Protein AF-A0AB37ZEC6-F1 (afdb_monomer_lite)

Radius of gyration: 12.13 Å; chains: 1; bounding box: 28×20×31 Å

Secondary structure (DSSP, 8-state):
--TTSS---EEEEEEETTTTEEEEEEE-------EE-TTS-EE-

Structure (mmCIF, N/CA/C/O backbone):
data_AF-A0AB37ZEC6-F1
#
_entry.id   AF-A0AB37ZEC6-F1
#
loop_
_atom_site.group_PDB
_atom_site.id
_atom_site.type_symbol
_atom_site.label_atom_id
_atom_site.label_alt_id
_atom_site.label_comp_id
_atom_site.label_asym_id
_atom_site.label_entity_id
_atom_site.label_seq_id
_atom_site.pdbx_PDB_ins_code
_atom_site.Cartn_x
_atom_site.Cartn_y
_atom_site.Cartn_z
_atom_site.occupancy
_atom_site.B_iso_or_equiv
_atom_site.auth_seq_id
_atom_site.auth_comp_id
_atom_site.auth_asym_id
_atom_site.auth_atom_id
_atom_site.pdbx_PDB_model_num
ATOM 1 N N . MET A 1 1 ? 19.892 0.404 -7.436 1.00 76.75 1 MET A N 1
ATOM 2 C CA . MET A 1 1 ? 19.133 -0.530 -8.293 1.00 76.75 1 MET A CA 1
ATOM 3 C C . MET A 1 1 ? 19.957 -0.852 -9.527 1.00 76.75 1 MET A C 1
ATOM 5 O O . MET A 1 1 ? 19.963 -0.080 -10.476 1.00 76.75 1 MET A O 1
ATOM 9 N N . LYS A 1 2 ? 20.714 -1.951 -9.487 1.00 81.38 2 LYS A N 1
ATOM 10 C CA . LYS A 1 2 ? 21.315 -2.522 -10.698 1.00 81.38 2 LYS A CA 1
ATOM 11 C C . LYS A 1 2 ? 20.217 -3.303 -11.440 1.00 81.38 2 LYS A C 1
ATOM 13 O O . LYS A 1 2 ? 19.527 -4.075 -10.769 1.00 81.38 2 LYS A O 1
ATOM 18 N N . PRO A 1 3 ? 20.034 -3.111 -12.755 1.00 81.00 3 PRO A N 1
ATOM 19 C CA . PRO A 1 3 ? 19.050 -3.869 -13.523 1.00 81.00 3 PRO A CA 1
ATOM 20 C C . PRO A 1 3 ? 19.249 -5.383 -13.338 1.00 81.00 3 PRO A C 1
ATOM 22 O O . PRO A 1 3 ? 20.373 -5.831 -13.105 1.00 81.00 3 PRO A O 1
ATOM 25 N N . ASP A 1 4 ? 18.156 -6.143 -13.387 1.00 79.94 4 ASP A N 1
ATOM 26 C CA . ASP A 1 4 ? 18.122 -7.616 -13.473 1.00 79.94 4 ASP A CA 1
ATOM 27 C C . ASP A 1 4 ? 18.588 -8.435 -12.254 1.00 79.94 4 ASP A C 1
ATOM 29 O O . ASP A 1 4 ? 18.494 -9.659 -12.275 1.00 79.94 4 ASP A O 1
ATOM 33 N N . ILE A 1 5 ? 19.044 -7.801 -11.166 1.00 88.62 5 ILE A N 1
ATOM 34 C CA . ILE A 1 5 ? 19.424 -8.506 -9.918 1.00 88.62 5 ILE A CA 1
ATOM 35 C C . ILE A 1 5 ? 18.617 -8.079 -8.685 1.00 88.62 5 ILE A C 1
ATOM 37 O O . ILE A 1 5 ? 18.921 -8.511 -7.575 1.00 88.62 5 ILE A O 1
ATOM 41 N N . HIS A 1 6 ? 17.618 -7.209 -8.858 1.00 80.31 6 HIS A N 1
ATOM 42 C CA . HIS A 1 6 ? 16.737 -6.766 -7.775 1.00 80.31 6 HIS A CA 1
ATOM 43 C C . HIS A 1 6 ? 15.328 -7.329 -7.998 1.00 80.31 6 HIS A C 1
ATOM 45 O O . HIS A 1 6 ? 14.825 -7.238 -9.121 1.00 80.31 6 HIS A O 1
ATOM 51 N N . PRO A 1 7 ? 14.674 -7.875 -6.957 1.00 82.94 7 PRO A N 1
ATOM 52 C CA . PRO A 1 7 ? 13.262 -8.235 -7.021 1.00 82.94 7 PRO A CA 1
ATOM 53 C C . PRO A 1 7 ? 12.392 -7.010 -7.327 1.00 82.94 7 PRO A C 1
ATOM 55 O O . PRO A 1 7 ? 12.821 -5.868 -7.134 1.00 82.94 7 PRO A O 1
ATOM 58 N N . GLN A 1 8 ? 11.156 -7.237 -7.778 1.00 81.00 8 GLN A N 1
ATOM 59 C CA . GLN A 1 8 ? 10.217 -6.145 -8.033 1.00 81.00 8 GLN A CA 1
ATOM 60 C C . GLN A 1 8 ? 9.970 -5.347 -6.751 1.00 81.00 8 GLN A C 1
ATOM 62 O O . GLN A 1 8 ? 9.428 -5.863 -5.780 1.00 81.00 8 GLN A O 1
ATOM 67 N N . TYR A 1 9 ? 10.392 -4.086 -6.764 1.00 82.94 9 TYR A N 1
ATOM 68 C CA . TYR A 1 9 ? 10.236 -3.154 -5.656 1.00 82.94 9 TYR A CA 1
ATOM 69 C C . TYR A 1 9 ? 9.038 -2.249 -5.935 1.00 82.94 9 TYR A C 1
ATOM 71 O O . TYR A 1 9 ? 8.995 -1.596 -6.980 1.00 82.94 9 TYR A O 1
ATOM 79 N N . ARG A 1 10 ? 8.065 -2.214 -5.022 1.00 84.75 10 ARG A N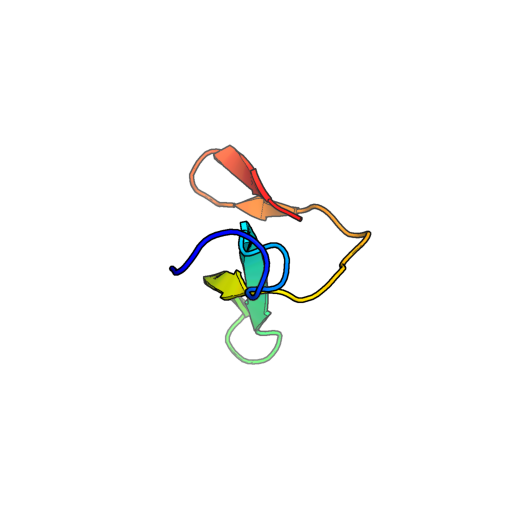 1
ATOM 80 C CA . ARG A 1 10 ? 6.848 -1.402 -5.148 1.00 84.75 10 ARG A CA 1
ATOM 81 C C . ARG A 1 10 ? 6.432 -0.828 -3.799 1.00 84.75 10 ARG A C 1
ATOM 83 O O . ARG A 1 10 ? 6.796 -1.354 -2.753 1.00 84.75 10 ARG A O 1
ATOM 90 N N . THR A 1 11 ? 5.670 0.256 -3.814 1.00 85.12 11 THR A N 1
ATOM 91 C CA . THR A 1 11 ? 5.093 0.806 -2.583 1.00 85.12 11 THR A CA 1
ATOM 92 C C . THR A 1 11 ? 3.899 -0.045 -2.174 1.00 85.12 11 THR A C 1
ATOM 94 O O . THR A 1 11 ? 2.965 -0.200 -2.959 1.00 85.12 11 THR A O 1
ATOM 97 N N . VAL A 1 12 ? 3.963 -0.599 -0.967 1.00 87.19 12 VAL A N 1
ATOM 98 C CA . VAL A 1 12 ? 2.934 -1.447 -0.359 1.00 87.19 12 VAL A CA 1
ATOM 99 C C . VAL A 1 12 ? 2.362 -0.726 0.853 1.00 87.19 12 VAL A C 1
ATOM 101 O O . VAL A 1 12 ? 3.098 -0.044 1.579 1.00 87.19 12 VAL A O 1
ATOM 104 N N . LEU A 1 13 ? 1.053 -0.862 1.063 1.00 87.8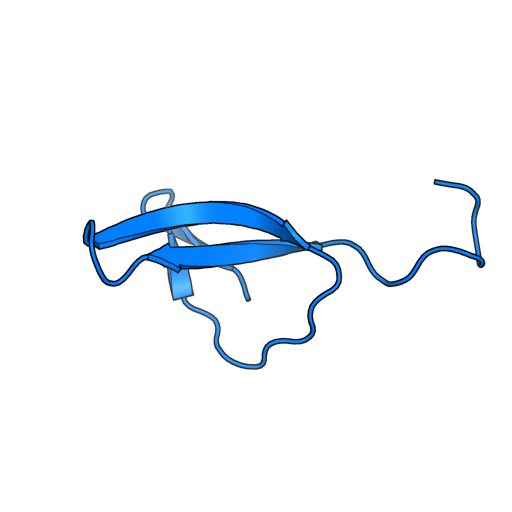8 13 LEU A N 1
ATOM 105 C CA . LEU A 1 13 ? 0.382 -0.265 2.212 1.00 87.88 13 LEU A CA 1
ATOM 106 C C . LEU A 1 13 ? 0.316 -1.243 3.379 1.00 87.88 13 LEU A C 1
ATOM 108 O O . LEU A 1 13 ? -0.419 -2.227 3.356 1.00 87.88 13 LEU A O 1
ATOM 112 N N . PHE A 1 14 ? 1.052 -0.934 4.439 1.00 86.50 14 PHE A N 1
ATOM 113 C CA . PHE A 1 14 ? 1.025 -1.703 5.673 1.00 86.50 14 PHE A CA 1
ATOM 114 C C . PHE A 1 14 ? -0.010 -1.123 6.625 1.00 86.50 14 PHE A C 1
ATOM 116 O O . PHE A 1 14 ? 0.011 0.068 6.918 1.00 86.50 14 PHE A O 1
ATOM 123 N N . HIS A 1 15 ? -0.898 -1.975 7.127 1.00 86.75 15 HIS A N 1
ATOM 124 C CA . HIS A 1 15 ? -1.822 -1.627 8.202 1.00 86.75 15 HIS A CA 1
ATOM 125 C C . HIS A 1 15 ? -1.285 -2.188 9.513 1.00 86.75 15 HIS A C 1
ATOM 127 O O . HIS A 1 15 ? -1.154 -3.404 9.662 1.00 86.75 15 HIS A O 1
ATOM 133 N N . ASP A 1 16 ? -0.956 -1.304 10.450 1.00 86.62 16 ASP A N 1
ATOM 134 C CA . ASP A 1 16 ? -0.626 -1.701 11.813 1.00 86.62 16 ASP A CA 1
ATOM 135 C C . ASP A 1 16 ? -1.913 -1.811 12.635 1.00 86.62 16 ASP A C 1
ATOM 137 O O . ASP A 1 16 ? -2.594 -0.819 12.892 1.00 86.62 16 ASP A O 1
ATOM 141 N N . THR A 1 17 ? -2.252 -3.028 13.060 1.00 85.12 17 THR A N 1
ATOM 142 C CA . THR A 1 17 ? -3.489 -3.297 13.805 1.00 85.12 17 THR A CA 1
ATOM 143 C C . THR A 1 17 ? -3.456 -2.809 15.254 1.00 85.12 17 THR A C 1
ATOM 145 O O . THR A 1 17 ? -4.497 -2.799 15.903 1.00 85.12 17 THR A O 1
ATOM 148 N N . ALA A 1 18 ? -2.282 -2.473 15.801 1.00 84.31 18 ALA A N 1
ATOM 149 C CA . ALA A 1 18 ? -2.143 -2.052 17.194 1.00 84.31 18 ALA A CA 1
ATOM 150 C C . ALA A 1 18 ? -2.352 -0.541 17.357 1.00 84.31 18 ALA A C 1
ATOM 152 O O . ALA A 1 18 ? -2.975 -0.109 18.325 1.00 84.31 18 ALA A O 1
ATOM 153 N N . ALA A 1 19 ? -1.846 0.250 16.411 1.00 82.00 19 ALA A N 1
ATOM 154 C CA . ALA A 1 19 ? -1.985 1.702 16.383 1.00 82.00 19 ALA A CA 1
ATOM 155 C C . ALA A 1 19 ? -3.097 2.190 15.433 1.00 82.00 19 ALA A C 1
ATOM 157 O O . ALA A 1 19 ? -3.403 3.379 15.438 1.00 82.00 19 ALA A O 1
ATOM 158 N N . ASP A 1 20 ? -3.687 1.290 14.637 1.00 82.38 20 ASP A N 1
ATOM 159 C CA . ASP A 1 20 ? -4.654 1.587 13.568 1.00 82.38 20 ASP A CA 1
ATOM 160 C C . ASP A 1 20 ? -4.136 2.652 12.585 1.00 82.38 20 ASP A C 1
ATOM 162 O O . ASP A 1 20 ? -4.829 3.588 12.185 1.00 82.38 20 ASP A O 1
ATOM 166 N N . VAL A 1 21 ? -2.855 2.522 12.226 1.00 84.31 21 VAL A N 1
ATOM 167 C CA . VAL A 1 21 ? -2.158 3.445 11.325 1.00 84.31 21 VAL A CA 1
ATOM 168 C C . VAL A 1 21 ? -1.775 2.720 10.045 1.00 84.31 21 VAL A C 1
ATOM 170 O O . VAL A 1 21 ? -1.414 1.541 10.046 1.00 84.31 21 VAL A O 1
ATOM 173 N N . TYR A 1 22 ? -1.838 3.457 8.943 1.00 85.75 22 TYR A N 1
ATOM 174 C CA . TYR A 1 22 ? -1.419 3.000 7.633 1.00 85.75 22 TYR A CA 1
ATOM 175 C C . TYR A 1 22 ? -0.049 3.587 7.284 1.00 85.75 22 TYR A C 1
ATOM 177 O O . TYR A 1 22 ? 0.172 4.791 7.405 1.00 85.75 22 TYR A O 1
ATOM 185 N N . PHE A 1 23 ? 0.874 2.732 6.849 1.00 85.25 23 PHE A N 1
ATOM 186 C CA . PHE A 1 23 ? 2.234 3.103 6.479 1.00 85.25 23 PHE A CA 1
ATOM 187 C C . PHE A 1 23 ? 2.504 2.748 5.021 1.00 85.25 23 PHE A C 1
ATOM 189 O O . PHE A 1 23 ? 2.359 1.598 4.606 1.00 85.25 23 PHE A O 1
ATOM 196 N N . LEU A 1 24 ? 2.955 3.734 4.250 1.00 86.25 24 LEU A N 1
ATOM 197 C CA . LEU A 1 24 ? 3.454 3.523 2.896 1.00 86.25 24 LEU A CA 1
ATOM 198 C C . LEU A 1 24 ? 4.929 3.133 2.961 1.00 86.25 24 LEU A C 1
ATOM 200 O O . LEU A 1 24 ? 5.781 3.961 3.283 1.00 86.25 24 LEU A O 1
ATOM 204 N N . ILE A 1 25 ? 5.235 1.873 2.657 1.00 85.94 25 ILE A N 1
ATOM 205 C CA . ILE A 1 25 ? 6.604 1.355 2.701 1.00 85.94 25 ILE A CA 1
ATOM 206 C C . ILE A 1 25 ? 6.936 0.717 1.356 1.00 85.94 25 ILE A C 1
ATOM 208 O O . ILE A 1 25 ? 6.164 -0.062 0.801 1.00 85.94 25 ILE A O 1
ATOM 212 N N . GLY A 1 26 ? 8.114 1.036 0.822 1.00 85.75 26 GLY A N 1
ATOM 213 C CA . GLY A 1 26 ? 8.643 0.340 -0.344 1.00 85.75 26 GLY A CA 1
ATOM 214 C C . GLY A 1 26 ? 9.056 -1.081 0.036 1.00 85.75 26 GLY A C 1
ATOM 215 O O . GLY A 1 26 ? 9.979 -1.274 0.831 1.00 85.75 26 GLY A O 1
ATOM 216 N N . SER A 1 27 ? 8.373 -2.071 -0.526 1.00 83.00 27 SER A N 1
ATOM 217 C CA . SER A 1 27 ? 8.575 -3.488 -0.245 1.00 83.00 27 SER A CA 1
ATOM 218 C C . SER A 1 27 ? 8.676 -4.298 -1.538 1.00 83.00 27 SER A C 1
ATOM 220 O O . SER A 1 27 ? 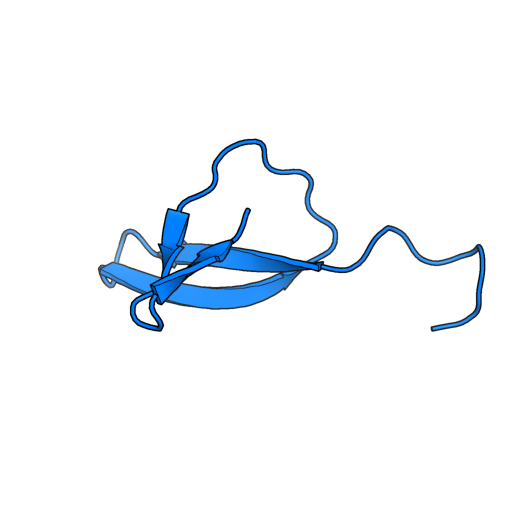8.213 -3.889 -2.602 1.00 83.00 27 SER A O 1
ATOM 222 N N . THR A 1 28 ? 9.303 -5.469 -1.447 1.00 83.75 28 THR A N 1
ATOM 223 C CA . THR A 1 28 ? 9.305 -6.485 -2.513 1.00 83.75 28 THR A CA 1
ATOM 224 C C . THR A 1 28 ? 8.311 -7.609 -2.234 1.00 83.75 28 THR A C 1
ATOM 226 O O . THR A 1 28 ? 8.370 -8.649 -2.885 1.00 83.75 28 THR A O 1
ATOM 229 N N . VAL A 1 29 ? 7.474 -7.455 -1.202 1.00 82.88 29 VAL A N 1
ATOM 230 C CA . VAL A 1 29 ? 6.511 -8.482 -0.809 1.00 82.88 29 VAL A CA 1
ATOM 231 C C . VAL A 1 29 ? 5.401 -8.576 -1.845 1.00 82.88 29 VAL A C 1
ATOM 233 O O . VAL A 1 29 ? 4.898 -7.553 -2.320 1.00 82.88 29 VAL A O 1
ATOM 236 N N . ASP A 1 30 ? 5.033 -9.808 -2.185 1.00 78.31 30 ASP A N 1
ATOM 237 C CA . ASP A 1 30 ? 3.864 -10.048 -3.010 1.00 78.31 30 ASP A CA 1
ATOM 238 C C . ASP A 1 30 ? 2.616 -10.133 -2.130 1.00 78.31 30 ASP A C 1
ATOM 240 O O . ASP A 1 30 ? 2.618 -10.787 -1.088 1.00 78.31 30 ASP A O 1
ATOM 244 N N . THR A 1 31 ? 1.587 -9.383 -2.501 1.00 77.38 31 THR A N 1
ATOM 245 C CA . THR A 1 31 ? 0.367 -9.188 -1.717 1.00 77.38 31 THR A CA 1
ATOM 246 C C . THR A 1 31 ? -0.787 -9.022 -2.692 1.00 77.38 31 THR A C 1
ATOM 248 O O . THR A 1 31 ? -0.714 -8.214 -3.620 1.00 77.38 31 THR A O 1
ATOM 251 N N . ASP A 1 32 ? -1.831 -9.821 -2.485 1.00 78.69 32 ASP A N 1
ATOM 252 C CA . ASP A 1 32 ? -3.059 -9.810 -3.284 1.00 78.69 32 ASP A CA 1
ATOM 253 C C . ASP A 1 32 ? -4.080 -8.780 -2.771 1.00 78.69 32 ASP A C 1
ATOM 255 O O . ASP A 1 32 ? -5.071 -8.477 -3.437 1.00 78.69 32 ASP A O 1
ATOM 259 N N . ARG A 1 33 ? -3.883 -8.267 -1.549 1.00 78.50 33 ARG A N 1
ATOM 260 C CA . ARG A 1 33 ? -4.851 -7.413 -0.854 1.00 78.50 33 ARG A CA 1
ATOM 261 C C . ARG A 1 33 ? -4.529 -5.946 -1.062 1.00 78.50 33 ARG A C 1
ATOM 263 O O . ARG A 1 33 ? -3.716 -5.385 -0.350 1.00 78.50 33 ARG A O 1
ATOM 270 N N . THR A 1 34 ? -5.280 -5.299 -1.938 1.00 81.50 34 THR A N 1
ATOM 271 C CA . THR A 1 34 ? -5.190 -3.853 -2.124 1.00 81.50 34 THR A CA 1
ATOM 272 C C . THR A 1 34 ? -6.070 -3.094 -1.131 1.00 81.50 34 THR A C 1
ATOM 274 O O . THR A 1 34 ? -7.248 -3.427 -0.979 1.00 81.50 34 THR A O 1
ATOM 277 N N . GLN A 1 35 ? -5.545 -2.041 -0.506 1.00 82.06 35 GLN A N 1
ATOM 278 C CA . GLN A 1 35 ? -6.327 -1.101 0.305 1.00 82.06 35 GLN A CA 1
ATOM 279 C C . GLN A 1 35 ? -6.093 0.348 -0.131 1.00 82.06 35 GLN A C 1
ATOM 281 O O . GLN A 1 35 ? -5.034 0.707 -0.650 1.00 82.06 35 GLN A O 1
ATOM 286 N N . GLN A 1 36 ? -7.113 1.185 0.060 1.00 80.75 36 GLN A N 1
ATOM 287 C CA . GLN A 1 36 ? -7.036 2.608 -0.244 1.00 80.75 36 GLN A CA 1
ATOM 288 C C . GLN A 1 36 ? -6.363 3.344 0.916 1.00 80.75 36 GLN A C 1
ATOM 290 O O . GLN A 1 36 ? -6.819 3.264 2.055 1.00 80.75 36 GLN A O 1
ATOM 295 N N . HIS A 1 37 ? -5.282 4.065 0.624 1.00 81.44 37 HIS A N 1
ATOM 296 C CA . HIS A 1 37 ? -4.668 4.960 1.598 1.00 81.44 37 HIS 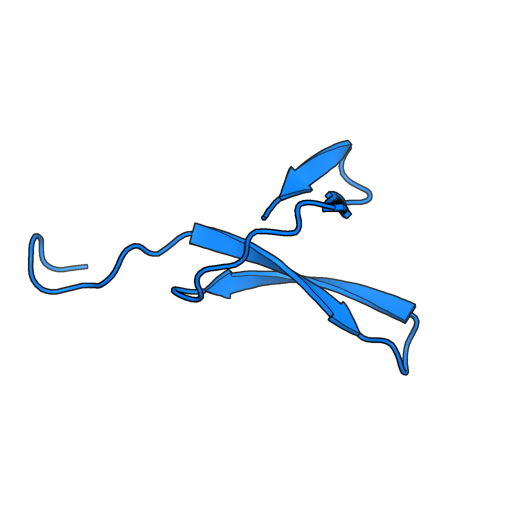A CA 1
ATOM 297 C C . HIS A 1 37 ? -5.491 6.247 1.749 1.00 81.44 37 HIS A C 1
ATOM 299 O O . HIS A 1 37 ? -6.265 6.607 0.861 1.00 81.44 37 HIS A O 1
ATOM 305 N N . THR A 1 38 ? -5.283 6.986 2.838 1.00 76.94 38 THR A N 1
ATOM 306 C CA . THR A 1 38 ? -5.933 8.284 3.098 1.00 76.94 38 THR A CA 1
ATOM 307 C C . THR A 1 38 ? -5.677 9.327 2.007 1.00 76.94 38 THR A C 1
ATOM 309 O O . THR A 1 38 ? -6.497 10.221 1.818 1.00 76.94 38 THR A O 1
ATOM 312 N N . ASP A 1 39 ? -4.604 9.168 1.229 1.00 73.31 39 ASP A N 1
ATOM 313 C CA . ASP A 1 39 ? -4.298 9.988 0.047 1.00 73.31 39 ASP A CA 1
ATOM 314 C C . ASP A 1 39 ? -5.184 9.676 -1.177 1.00 73.31 39 ASP A C 1
ATOM 316 O O . ASP A 1 39 ? -5.041 10.290 -2.232 1.00 73.31 39 ASP A O 1
ATOM 320 N N . GLY A 1 40 ? -6.089 8.699 -1.077 1.00 75.88 40 GLY A N 1
ATOM 321 C CA . GLY A 1 40 ? -7.002 8.293 -2.145 1.00 75.88 40 GLY A CA 1
ATOM 322 C C . GLY A 1 40 ? -6.420 7.270 -3.126 1.00 75.88 40 GLY A C 1
ATOM 323 O O . GLY A 1 40 ? -7.181 6.667 -3.886 1.00 75.88 40 GLY A O 1
ATOM 324 N N . THR A 1 41 ? -5.111 7.014 -3.082 1.00 77.88 41 THR A N 1
ATOM 325 C CA . THR A 1 41 ? -4.438 6.015 -3.923 1.00 77.88 41 THR A CA 1
ATOM 326 C C . THR A 1 41 ? -4.581 4.614 -3.334 1.00 77.88 41 THR A C 1
ATOM 328 O O . THR A 1 41 ? -4.403 4.399 -2.134 1.00 77.88 41 THR A O 1
ATOM 331 N N . THR A 1 42 ? -4.906 3.650 -4.193 1.00 78.00 42 THR A N 1
ATOM 332 C CA . THR A 1 42 ? -4.978 2.232 -3.828 1.00 78.00 42 THR A CA 1
ATOM 333 C C . THR A 1 42 ? -3.608 1.600 -3.995 1.00 78.00 42 THR A C 1
ATOM 335 O O . THR A 1 42 ? -3.018 1.685 -5.072 1.00 78.00 42 THR A O 1
ATOM 338 N N . TYR A 1 43 ? -3.122 0.964 -2.938 1.00 79.50 43 TYR A N 1
ATOM 339 C CA . TYR A 1 43 ? -1.847 0.264 -2.943 1.00 79.50 43 TYR A CA 1
ATOM 340 C C . TYR A 1 43 ? -2.071 -1.212 -2.621 1.00 79.50 43 TYR A C 1
ATOM 342 O O . TYR A 1 43 ? -2.985 -1.525 -1.8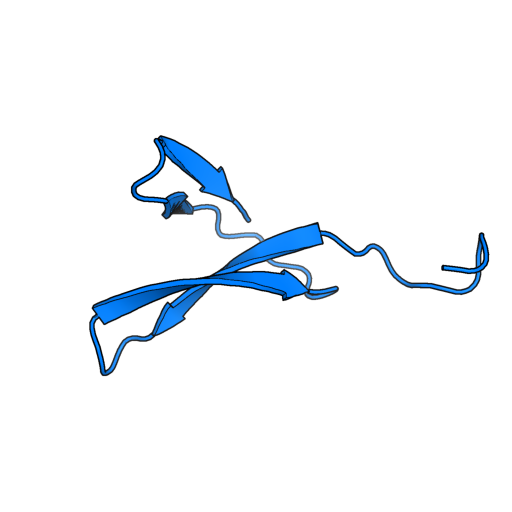50 1.00 79.50 43 TYR A O 1
ATOM 350 N N . PRO A 1 44 ? -1.285 -2.105 -3.241 1.00 74.00 44 PRO A N 1
ATOM 351 C CA . PRO A 1 44 ? -1.247 -3.511 -2.872 1.00 74.00 44 PRO A CA 1
ATOM 352 C C . PRO A 1 44 ? -0.635 -3.703 -1.480 1.00 74.00 44 PRO A C 1
ATOM 354 O O . PRO A 1 44 ? 0.098 -2.794 -1.020 1.00 74.00 44 PRO A O 1
#

Foldseek 3Di:
DPPPPDADWDFAWDQDPVVRDIDTDTDNDDDPDWDQDPVRDIGD

InterPro domains:
  IPR002150 Large ribosomal subunit protein bL31 type A/B [PF01197] (1-32)
  IPR034704 Large ribosomal subunit protein bL28/bL31-like superfamily [SSF143800] (1-32)

Seq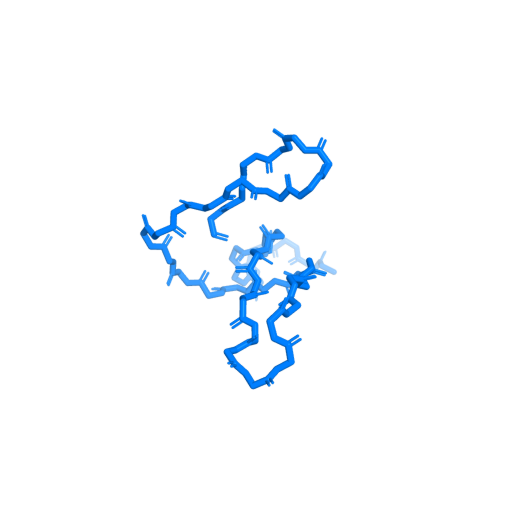uence (44 aa):
MKPDIHPQYRTVLFHDTAADVYFLIGSTVDTDRTQQHTDGTTYP

pLDDT: mean 82.06, std 3.77, range [73.31, 88.62]

Organism: Pseudomonas syringae (NCBI:txid317)